Protein AF-A0A832CM43-F1 (afdb_monomer)

Radius of gyration: 10.25 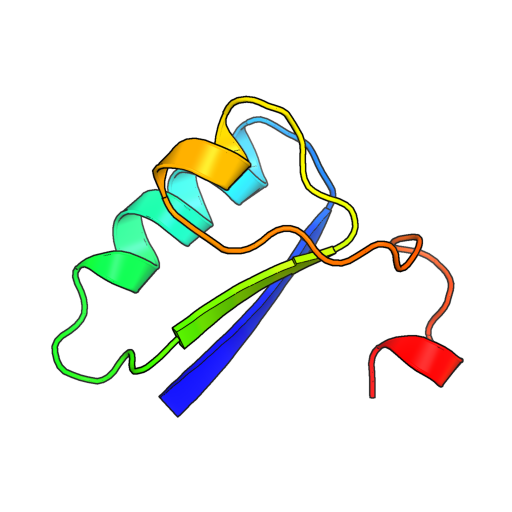Å; Cα contacts (8 Å, |Δi|>4): 105; chains: 1; bounding box: 24×19×26 Å

Solvent-accessible surface area (backbone atoms only — not comparable to full-atom values): 3110 Å² total; per-residue (Å²): 75,80,46,80,45,78,36,56,51,71,67,48,28,56,48,38,50,55,46,61,71,36,93,63,46,73,46,48,34,22,21,40,31,43,81,70,30,51,78,44,27,47,59,38,100,41,61,71,83,45,61,79,81,74,106

Secondary structure (DSSP, 8-state):
-EEEEEE-SHHHHHHHHHHTT-TT-SEEEEEE--TTHHHHSEE-S--TT-HHHH-

Sequence (55 aa):
MNILVVGSGAREHALAWKLKQSPHANRVFVAPGNAGTAEDAENVDIPAHDIARLV

pLDDT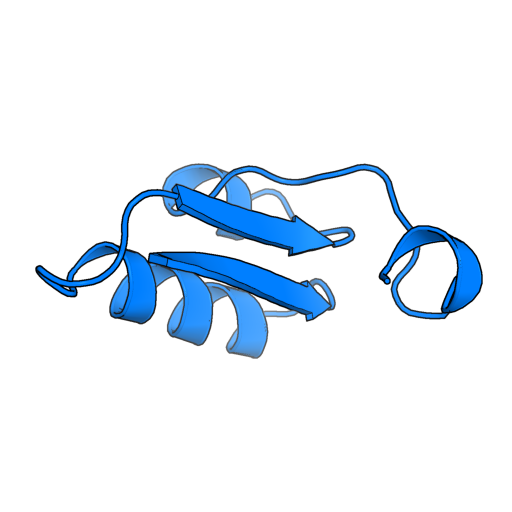: mean 98.03, std 1.34, range [88.94, 98.81]

Nearest PDB structures (foldseek):
  2yw2-assembly1_A  TM=9.557E-01  e=3.343E-06  Aquifex aeolicus
  2ys7-assembly1_A  TM=9.921E-01  e=1.023E-05  Geobacillus kaustophilus
  2yrx-assembly1_A  TM=9.931E-01  e=1.451E-05  Geobacillus kaustophilus
  2xd4-assembly1_A  TM=9.779E-01  e=2.208E-05  Bacillus subtilis
  2ip4-assembly2_B  TM=9.415E-01  e=1.929E-04  Thermus thermophilus HB8

Mean predicted aligned error: 1.73 Å

Foldseek 3Di:
DEEEQEDADPVSLVVLQVLLPDPPYDFYEYEQYDPSSVVRHHHDPHHSPNVVVVD

Structure (mmCIF, N/CA/C/O backbone):
data_AF-A0A832CM43-F1
#
_entry.id   AF-A0A832CM43-F1
#
loop_
_atom_site.group_PDB
_atom_site.id
_atom_site.type_symbol
_atom_site.label_atom_id
_atom_site.label_alt_id
_atom_site.label_comp_id
_atom_site.label_asym_id
_atom_site.label_entity_id
_atom_site.label_seq_id
_atom_site.pdbx_PDB_ins_code
_atom_site.Cartn_x
_atom_site.Cartn_y
_atom_site.Cartn_z
_atom_site.occupancy
_atom_site.B_iso_or_equiv
_atom_site.auth_seq_id
_atom_site.auth_comp_id
_atom_site.auth_asym_id
_atom_site.auth_at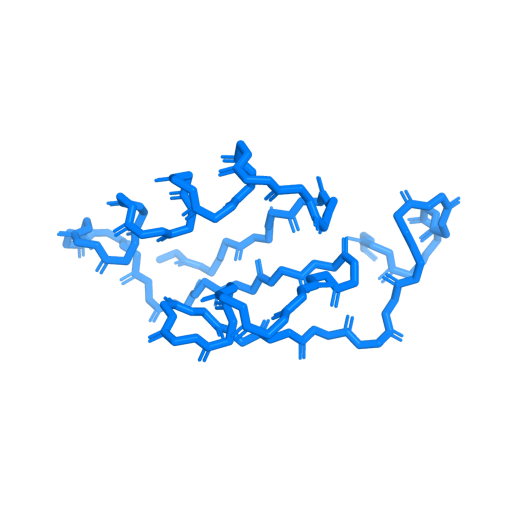om_id
_atom_site.pdbx_PDB_model_num
ATOM 1 N N . MET A 1 1 ? -13.919 -3.183 4.549 1.00 96.94 1 MET A N 1
ATOM 2 C CA . MET A 1 1 ? -13.645 -3.153 3.096 1.00 96.94 1 MET A CA 1
ATOM 3 C C . MET A 1 1 ? -12.177 -3.460 2.857 1.00 96.94 1 MET A C 1
ATOM 5 O O . MET A 1 1 ? -11.344 -2.931 3.583 1.00 96.94 1 MET A O 1
ATOM 9 N N . ASN A 1 2 ? -11.863 -4.326 1.894 1.00 97.75 2 ASN A N 1
ATOM 10 C CA . ASN A 1 2 ? -10.484 -4.532 1.442 1.00 97.75 2 ASN A CA 1
ATOM 11 C C . ASN A 1 2 ? -10.189 -3.507 0.342 1.00 97.75 2 ASN A C 1
ATOM 13 O O . ASN A 1 2 ? -11.035 -3.304 -0.527 1.00 97.75 2 ASN A O 1
ATOM 17 N N . ILE A 1 3 ? -9.046 -2.831 0.420 1.00 98.38 3 ILE A N 1
ATOM 18 C CA . ILE A 1 3 ? -8.719 -1.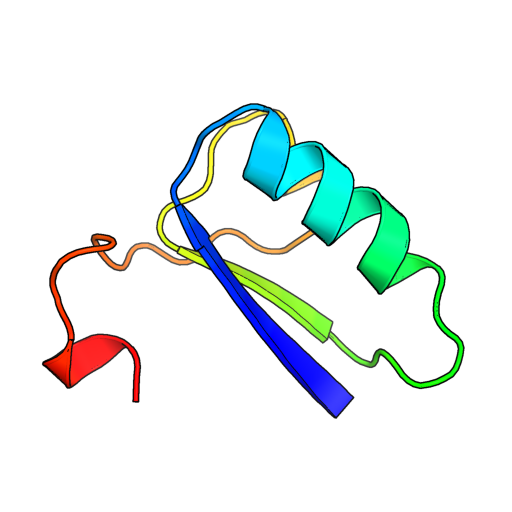677 -0.423 1.00 98.38 3 ILE A CA 1
ATOM 19 C C . ILE A 1 3 ? -7.380 -1.929 -1.104 1.00 98.38 3 ILE A C 1
ATOM 21 O O . ILE A 1 3 ? -6.422 -2.295 -0.431 1.00 98.38 3 ILE A O 1
ATOM 25 N N . LEU A 1 4 ? -7.311 -1.699 -2.413 1.00 98.44 4 LEU A N 1
ATOM 26 C CA . LEU A 1 4 ? -6.083 -1.762 -3.200 1.00 98.44 4 LEU A CA 1
ATOM 27 C C . LEU A 1 4 ? -5.706 -0.356 -3.677 1.00 98.44 4 LEU A C 1
ATOM 29 O O . LEU A 1 4 ? -6.494 0.304 -4.353 1.00 98.44 4 LEU A O 1
ATOM 33 N N . VAL A 1 5 ? -4.504 0.098 -3.328 1.00 98.50 5 VAL A N 1
ATOM 34 C CA . VAL A 1 5 ? -3.891 1.324 -3.848 1.00 98.50 5 VAL A CA 1
ATOM 35 C C . VAL A 1 5 ? -2.896 0.936 -4.940 1.00 98.50 5 VAL A C 1
ATOM 37 O O . VAL A 1 5 ? -2.055 0.065 -4.738 1.00 98.50 5 VAL A O 1
ATOM 40 N N . VAL A 1 6 ? -2.975 1.575 -6.105 1.00 98.50 6 VAL A N 1
ATOM 41 C CA . VAL A 1 6 ? -2.104 1.258 -7.246 1.00 98.50 6 VAL A CA 1
ATOM 42 C C . VAL A 1 6 ? -1.030 2.334 -7.396 1.00 98.50 6 VAL A C 1
ATOM 44 O O . VAL A 1 6 ? -1.339 3.510 -7.580 1.00 98.50 6 VAL A O 1
ATOM 47 N N . GLY A 1 7 ? 0.233 1.918 -7.319 1.00 98.38 7 GLY A N 1
ATOM 48 C CA . GLY A 1 7 ? 1.433 2.741 -7.431 1.00 98.38 7 GLY A CA 1
ATOM 49 C C . GLY A 1 7 ? 2.477 2.420 -6.354 1.00 98.38 7 GLY A C 1
ATOM 50 O O . GLY A 1 7 ? 2.341 1.478 -5.576 1.00 98.38 7 GLY A O 1
ATOM 51 N N . SER A 1 8 ? 3.562 3.191 -6.338 1.00 98.25 8 SER A N 1
ATOM 52 C CA . SER A 1 8 ? 4.720 2.975 -5.456 1.00 98.25 8 SER A CA 1
ATOM 53 C C . SER A 1 8 ? 5.412 4.281 -5.048 1.00 98.25 8 SER A C 1
ATOM 55 O O . SER A 1 8 ? 6.571 4.271 -4.637 1.00 98.25 8 SER A O 1
ATOM 57 N N . GLY A 1 9 ? 4.738 5.425 -5.179 1.00 98.44 9 GLY A N 1
ATOM 58 C CA . GLY A 1 9 ? 5.264 6.732 -4.803 1.00 98.44 9 GLY A CA 1
ATOM 59 C C . GLY A 1 9 ? 4.857 7.163 -3.393 1.00 98.44 9 GLY A C 1
ATOM 60 O O . GLY A 1 9 ? 4.104 6.494 -2.684 1.00 98.44 9 GLY A O 1
ATOM 61 N N . ALA A 1 10 ? 5.329 8.346 -2.989 1.00 98.38 10 ALA A N 1
ATOM 62 C CA . ALA A 1 10 ? 4.974 8.949 -1.701 1.00 98.38 10 ALA A CA 1
ATOM 63 C C . ALA A 1 10 ? 3.475 9.293 -1.594 1.00 98.38 10 ALA A C 1
ATOM 65 O O . ALA A 1 10 ? 2.905 9.271 -0.504 1.00 98.38 10 ALA A O 1
ATOM 66 N N . ARG A 1 11 ? 2.815 9.574 -2.727 1.00 98.62 11 ARG A N 1
ATOM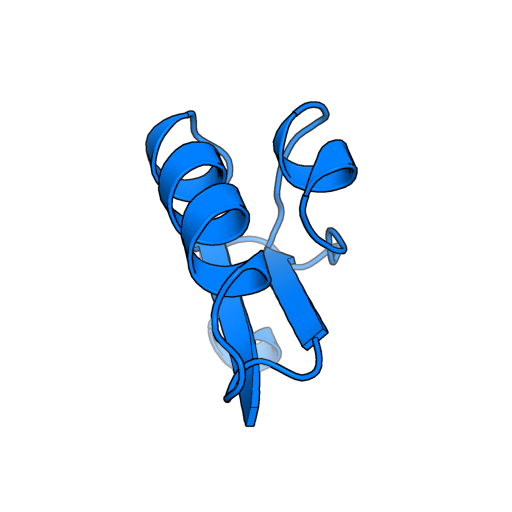 67 C CA . ARG A 1 11 ? 1.363 9.798 -2.774 1.00 98.62 11 ARG A CA 1
ATOM 68 C C . ARG A 1 11 ? 0.604 8.550 -2.334 1.00 98.62 11 ARG A C 1
ATOM 70 O O . ARG A 1 11 ? -0.315 8.651 -1.527 1.00 98.62 11 ARG A O 1
ATOM 77 N N . GLU A 1 12 ? 0.990 7.386 -2.846 1.00 98.69 12 GLU A N 1
ATOM 78 C CA . GLU A 1 12 ? 0.345 6.120 -2.499 1.00 98.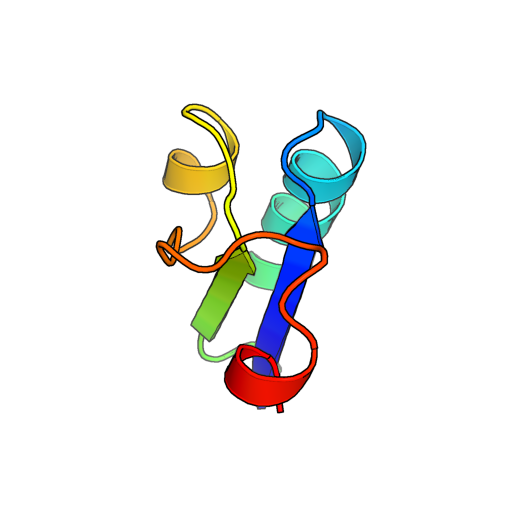69 12 GLU A CA 1
ATOM 79 C C . GLU A 1 12 ? 0.599 5.743 -1.040 1.00 98.69 12 GLU A C 1
ATOM 81 O O . GLU A 1 12 ? -0.314 5.251 -0.382 1.00 98.69 12 GLU A O 1
ATOM 86 N N . HIS A 1 13 ? 1.780 6.063 -0.501 1.00 98.75 13 HIS A N 1
ATOM 87 C CA . HIS A 1 13 ? 2.045 5.926 0.933 1.00 98.75 13 HIS A CA 1
ATOM 88 C C . HIS A 1 13 ? 1.103 6.795 1.768 1.00 98.75 13 HIS A C 1
ATOM 90 O O . HIS A 1 13 ? 0.410 6.268 2.634 1.00 98.75 13 HIS A O 1
ATOM 96 N N . ALA A 1 14 ? 0.977 8.090 1.467 1.00 98.75 14 ALA A N 1
ATOM 97 C CA . ALA A 1 14 ? 0.069 8.973 2.204 1.00 98.75 14 ALA A CA 1
ATOM 98 C C . ALA A 1 14 ? -1.397 8.496 2.153 1.00 98.75 14 ALA A C 1
ATOM 100 O O . ALA A 1 14 ? -2.118 8.570 3.153 1.00 98.75 14 ALA A O 1
ATOM 101 N N . LEU A 1 15 ? -1.835 7.967 1.004 1.00 98.75 15 LEU A N 1
ATOM 102 C CA . LEU A 1 15 ? -3.157 7.358 0.857 1.00 98.75 15 LEU A CA 1
ATOM 103 C C . LEU A 1 15 ? -3.293 6.100 1.720 1.00 98.75 15 LEU A C 1
ATOM 105 O O . LEU A 1 15 ? -4.242 6.009 2.496 1.00 98.75 15 LEU A O 1
ATOM 109 N N . ALA A 1 16 ? -2.354 5.156 1.630 1.00 98.62 16 ALA A N 1
ATOM 110 C CA . ALA A 1 16 ? -2.371 3.918 2.408 1.00 98.62 16 ALA A CA 1
ATOM 111 C C . ALA A 1 16 ? -2.376 4.190 3.923 1.00 98.62 16 ALA A C 1
ATOM 113 O O . ALA A 1 16 ? -3.238 3.674 4.640 1.00 98.62 16 ALA A O 1
ATOM 114 N N . TRP A 1 17 ? -1.499 5.091 4.380 1.00 98.50 17 TRP A N 1
ATOM 115 C CA . TRP A 1 17 ? -1.427 5.571 5.761 1.00 98.50 17 TRP A CA 1
ATOM 116 C C . TRP A 1 17 ? -2.773 6.100 6.257 1.00 98.50 17 TRP A C 1
ATOM 118 O O . TRP A 1 17 ? -3.214 5.767 7.363 1.00 98.50 17 TRP A O 1
ATOM 128 N N . LYS A 1 18 ? -3.466 6.908 5.441 1.00 98.56 18 LYS A N 1
ATOM 129 C CA . LYS A 1 18 ? -4.754 7.468 5.853 1.00 98.56 18 LYS A CA 1
ATOM 130 C C . LYS A 1 18 ? -5.885 6.443 5.795 1.00 98.56 18 LYS A C 1
ATOM 132 O O . LYS A 1 18 ? -6.739 6.438 6.680 1.00 98.56 18 LYS A O 1
ATOM 137 N N . LEU A 1 19 ? -5.888 5.570 4.789 1.00 98.44 19 LEU A N 1
ATOM 138 C CA . LEU A 1 19 ? -6.904 4.530 4.612 1.00 98.44 19 LEU A CA 1
ATOM 139 C C . LEU A 1 19 ? -6.880 3.507 5.755 1.00 98.44 19 LEU A C 1
ATOM 141 O O . LEU A 1 19 ? -7.951 3.141 6.236 1.00 98.44 19 LEU A O 1
ATOM 145 N N . LYS A 1 20 ? -5.695 3.120 6.254 1.00 97.75 20 LYS A N 1
ATOM 146 C CA . LYS A 1 20 ? -5.532 2.207 7.405 1.00 97.75 20 LYS A CA 1
ATOM 147 C C . LYS A 1 20 ? -6.213 2.705 8.687 1.00 97.75 20 LYS A C 1
ATOM 149 O O . LYS A 1 20 ? -6.578 1.900 9.534 1.00 97.75 20 LYS A O 1
ATOM 154 N N . GLN A 1 21 ? -6.414 4.016 8.833 1.00 98.19 21 GLN A N 1
ATOM 155 C CA . GLN A 1 21 ? -7.071 4.614 10.004 1.00 98.19 21 GLN A CA 1
ATOM 156 C C . GLN A 1 21 ? -8.606 4.572 9.933 1.00 98.19 21 GLN A C 1
ATOM 158 O O . GLN A 1 21 ? -9.273 4.906 10.911 1.00 98.19 21 GLN A O 1
ATOM 163 N N . SER A 1 22 ? -9.188 4.236 8.779 1.00 98.38 22 SER A N 1
ATOM 164 C CA . SER A 1 22 ? -10.641 4.216 8.619 1.00 98.38 22 SER A CA 1
ATOM 165 C C . SER A 1 22 ? -11.254 3.024 9.361 1.00 98.38 22 SER A C 1
ATOM 167 O O . SER A 1 22 ? -10.834 1.895 9.109 1.00 98.38 22 SER A O 1
ATOM 169 N N . PRO A 1 23 ? -12.320 3.209 10.167 1.00 97.81 23 PRO A N 1
ATOM 170 C CA . PRO A 1 23 ? -13.027 2.089 10.798 1.00 97.81 23 PRO A CA 1
ATOM 171 C C . PRO A 1 23 ? -13.722 1.174 9.776 1.00 97.81 23 PRO A C 1
ATOM 173 O O . PRO A 1 23 ? -14.159 0.077 10.110 1.00 97.81 23 PRO A O 1
ATOM 176 N N . HIS A 1 24 ? -13.834 1.612 8.518 1.00 97.88 24 HIS A N 1
ATOM 177 C CA . HIS A 1 24 ? -14.391 0.818 7.428 1.00 97.88 24 HIS A CA 1
ATOM 178 C C . HIS A 1 24 ? -13.323 0.040 6.642 1.00 97.88 24 HIS A C 1
ATOM 180 O O . HIS A 1 24 ? -13.681 -0.815 5.824 1.00 97.88 24 HIS A O 1
ATOM 186 N N . ALA A 1 25 ? -12.030 0.312 6.849 1.00 97.88 25 ALA A N 1
ATOM 187 C CA . ALA A 1 25 ? -10.941 -0.415 6.205 1.00 97.88 25 ALA A CA 1
ATOM 188 C C . ALA A 1 25 ? -10.626 -1.697 6.989 1.00 97.88 25 ALA A C 1
ATOM 190 O O . ALA A 1 25 ? -10.381 -1.660 8.186 1.00 97.88 25 ALA A O 1
ATOM 191 N N . ASN A 1 26 ? -10.650 -2.839 6.302 1.00 97.69 26 ASN A N 1
ATOM 192 C CA . ASN A 1 26 ? -10.266 -4.130 6.877 1.00 97.69 26 ASN A CA 1
ATOM 193 C C . ASN A 1 26 ? -8.798 -4.438 6.563 1.00 97.69 26 ASN A C 1
ATOM 195 O O . ASN A 1 26 ? -8.000 -4.683 7.458 1.00 97.69 26 ASN A O 1
ATOM 199 N N . ARG A 1 27 ? -8.434 -4.390 5.276 1.00 97.81 27 ARG A N 1
ATOM 200 C CA . ARG A 1 27 ? -7.056 -4.543 4.794 1.00 97.81 27 ARG A CA 1
ATOM 201 C C . ARG A 1 27 ? -6.775 -3.501 3.723 1.00 97.81 27 ARG A C 1
ATOM 203 O O . ARG A 1 27 ? -7.650 -3.224 2.900 1.00 97.81 27 ARG A O 1
AT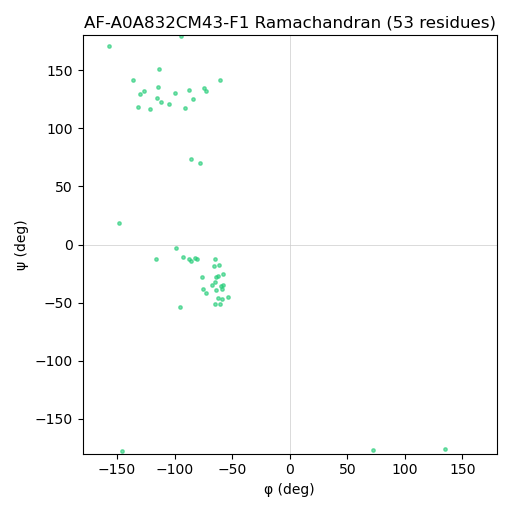OM 210 N N . VAL A 1 28 ? -5.566 -2.952 3.741 1.00 98.62 28 VAL A N 1
ATOM 211 C CA . VAL A 1 28 ? -5.049 -2.046 2.714 1.00 98.62 28 VAL A CA 1
ATOM 212 C C . VAL A 1 28 ? -3.871 -2.738 2.043 1.00 98.62 28 VAL A C 1
ATOM 214 O O . VAL A 1 28 ? -2.948 -3.181 2.724 1.00 98.62 28 VAL A O 1
ATOM 217 N N . PHE A 1 29 ? -3.931 -2.834 0.722 1.00 98.69 29 PHE A N 1
ATOM 218 C CA . PHE A 1 29 ? -2.888 -3.380 -0.133 1.00 98.69 29 PHE A CA 1
ATOM 219 C C . PHE A 1 29 ? -2.311 -2.274 -1.015 1.00 98.69 29 PHE A C 1
ATOM 221 O O . PHE A 1 29 ? -3.038 -1.342 -1.376 1.00 98.69 29 PHE A O 1
ATOM 228 N N . VAL A 1 30 ? -1.043 -2.390 -1.408 1.00 98.81 30 VAL A N 1
ATOM 229 C CA . VAL A 1 30 ? -0.410 -1.491 -2.384 1.00 98.81 30 VAL A CA 1
ATOM 230 C C . VAL A 1 30 ? 0.300 -2.294 -3.472 1.00 98.81 30 VAL A C 1
ATOM 232 O O . VAL A 1 30 ? 1.086 -3.185 -3.171 1.00 98.81 30 VAL A O 1
ATOM 235 N N . ALA A 1 31 ? 0.034 -1.980 -4.740 1.00 98.62 31 ALA A N 1
ATOM 236 C CA . ALA A 1 31 ? 0.604 -2.673 -5.898 1.00 98.62 31 ALA A CA 1
ATOM 237 C C . ALA A 1 31 ? 1.398 -1.707 -6.805 1.00 98.62 31 ALA A C 1
ATOM 239 O O . ALA A 1 31 ? 0.785 -0.805 -7.381 1.00 98.62 31 ALA A O 1
ATOM 240 N N . PRO A 1 32 ? 2.727 -1.857 -6.989 1.00 98.56 32 PRO A N 1
ATOM 241 C CA . PRO A 1 32 ? 3.606 -2.810 -6.304 1.00 98.56 32 PRO A CA 1
ATOM 242 C C . PRO A 1 32 ? 4.035 -2.346 -4.899 1.00 98.56 32 PRO A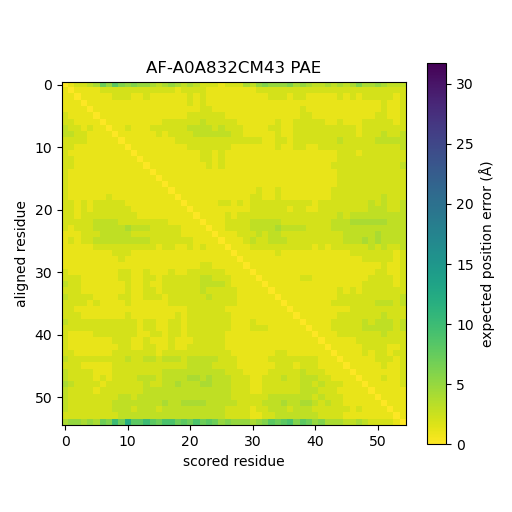 C 1
ATOM 244 O O . PRO A 1 32 ? 4.594 -3.124 -4.132 1.00 98.56 32 PRO A O 1
ATOM 247 N N . GLY A 1 33 ? 3.803 -1.074 -4.555 1.00 98.44 33 GLY A N 1
ATOM 248 C CA . GLY A 1 33 ? 4.279 -0.487 -3.304 1.00 98.44 33 GLY A CA 1
ATOM 249 C C . GLY A 1 33 ? 5.793 -0.240 -3.261 1.00 98.44 33 GLY A C 1
ATOM 250 O O . GLY A 1 33 ? 6.512 -0.388 -4.250 1.00 98.44 33 GLY A O 1
ATOM 251 N N . ASN A 1 34 ? 6.267 0.225 -2.109 1.00 98.44 34 ASN A N 1
ATOM 252 C CA . ASN A 1 34 ? 7.667 0.498 -1.788 1.00 98.44 34 ASN A CA 1
ATOM 253 C C . ASN A 1 34 ? 7.948 0.197 -0.296 1.00 98.44 34 ASN A C 1
ATOM 255 O O . ASN A 1 34 ? 7.065 -0.251 0.433 1.00 98.44 34 ASN A O 1
ATOM 259 N N . ALA A 1 35 ? 9.171 0.445 0.181 1.00 98.38 35 ALA A N 1
ATOM 260 C CA . ALA A 1 35 ? 9.528 0.193 1.582 1.00 98.38 35 ALA A CA 1
ATOM 261 C C . ALA A 1 35 ? 8.677 0.987 2.596 1.00 98.38 35 ALA A C 1
ATOM 263 O O . ALA A 1 35 ? 8.336 0.450 3.641 1.00 98.38 35 ALA A O 1
ATOM 264 N N . GLY A 1 36 ? 8.294 2.228 2.279 1.00 98.12 36 GLY A N 1
ATOM 265 C CA . GLY A 1 36 ? 7.453 3.055 3.149 1.00 98.12 36 GLY A CA 1
ATOM 266 C C . GLY A 1 36 ? 5.997 2.591 3.190 1.00 98.12 36 GLY A C 1
ATOM 267 O O . GLY A 1 36 ? 5.415 2.483 4.264 1.00 98.12 36 GLY A O 1
ATOM 268 N N . THR A 1 37 ? 5.407 2.216 2.049 1.00 98.62 37 THR A N 1
ATOM 269 C CA . THR A 1 37 ? 4.031 1.691 2.030 1.00 98.62 37 THR A CA 1
ATOM 270 C C . THR A 1 37 ? 3.899 0.391 2.820 1.00 98.62 37 THR A C 1
ATOM 272 O O . THR A 1 37 ? 2.828 0.140 3.361 1.00 98.62 37 THR A O 1
ATOM 275 N N . ALA A 1 38 ? 4.975 -0.395 2.942 1.00 98.50 38 ALA A N 1
ATOM 276 C CA . ALA A 1 38 ? 5.001 -1.625 3.734 1.00 98.50 38 ALA A CA 1
ATOM 277 C C . ALA A 1 38 ? 4.833 -1.397 5.252 1.00 98.50 38 ALA A C 1
ATOM 279 O O . ALA A 1 38 ? 4.492 -2.330 5.976 1.00 98.50 38 ALA A O 1
ATOM 280 N N . GLU A 1 39 ? 5.049 -0.175 5.752 1.00 98.06 39 GLU A N 1
ATOM 281 C CA . GLU A 1 39 ? 4.810 0.171 7.163 1.00 98.06 39 GLU A CA 1
ATOM 282 C C . GLU A 1 39 ? 3.305 0.344 7.465 1.00 98.06 39 GLU A C 1
ATOM 284 O O . GLU A 1 39 ? 2.825 0.098 8.580 1.00 98.06 39 GLU A O 1
ATOM 289 N N . ASP A 1 40 ? 2.531 0.733 6.449 1.00 97.88 40 ASP A N 1
ATOM 290 C CA . ASP A 1 40 ? 1.122 1.111 6.574 1.00 97.88 40 ASP A CA 1
ATOM 291 C C . ASP A 1 40 ? 0.147 0.197 5.827 1.00 97.88 40 ASP A C 1
ATOM 293 O O . ASP A 1 40 ? -1.059 0.265 6.061 1.00 97.88 40 ASP A O 1
ATOM 297 N N . ALA A 1 41 ? 0.634 -0.669 4.949 1.00 98.38 41 ALA A N 1
ATOM 298 C CA . ALA A 1 41 ? -0.174 -1.548 4.122 1.00 98.38 41 ALA A CA 1
ATOM 299 C C . ALA A 1 41 ? 0.628 -2.774 3.669 1.00 98.38 41 ALA A C 1
ATOM 301 O O . ALA A 1 41 ? 1.838 -2.865 3.855 1.00 98.38 41 ALA A O 1
ATOM 302 N N . GLU A 1 42 ? -0.059 -3.736 3.062 1.00 98.56 42 GLU A N 1
ATOM 303 C CA . GLU A 1 42 ? 0.574 -4.921 2.494 1.00 98.56 42 GLU A CA 1
ATOM 304 C C . GLU A 1 42 ? 0.933 -4.689 1.029 1.00 98.56 42 GLU A C 1
ATOM 306 O O . GLU A 1 42 ? 0.058 -4.489 0.184 1.00 98.56 42 GLU A O 1
ATOM 311 N N . ASN A 1 43 ? 2.223 -4.735 0.710 1.00 98.69 43 ASN A N 1
ATOM 312 C CA . ASN A 1 43 ? 2.648 -4.674 -0.681 1.00 98.69 43 ASN A CA 1
ATOM 313 C C . ASN A 1 43 ? 2.374 -6.006 -1.380 1.00 98.69 43 ASN A C 1
ATOM 315 O O . ASN A 1 43 ? 2.703 -7.070 -0.855 1.00 98.69 43 ASN A O 1
ATOM 319 N N . VAL A 1 44 ? 1.820 -5.939 -2.587 1.00 98.44 44 VAL A N 1
ATOM 320 C CA . VAL A 1 44 ? 1.608 -7.100 -3.452 1.00 98.44 44 VAL A CA 1
ATOM 321 C C . VAL A 1 44 ? 2.469 -6.971 -4.699 1.00 98.44 44 VAL A C 1
ATOM 323 O O . VAL A 1 44 ? 2.533 -5.905 -5.309 1.00 98.44 44 VAL A O 1
ATOM 326 N N . ASP A 1 45 ? 3.122 -8.064 -5.093 1.00 98.00 45 ASP A N 1
ATOM 327 C CA . ASP A 1 45 ? 3.996 -8.107 -6.271 1.00 98.00 45 ASP A CA 1
ATOM 328 C C . ASP A 1 45 ? 3.177 -8.190 -7.573 1.00 98.00 45 ASP A C 1
ATOM 330 O O . ASP A 1 45 ? 3.056 -9.227 -8.241 1.00 98.00 45 ASP A O 1
ATOM 334 N N . ILE A 1 46 ? 2.512 -7.073 -7.870 1.00 98.38 46 ILE A N 1
ATOM 335 C CA . ILE A 1 46 ? 1.716 -6.837 -9.069 1.00 98.38 46 ILE A CA 1
ATOM 336 C C . ILE A 1 46 ? 2.147 -5.478 -9.638 1.00 98.38 46 ILE A C 1
ATOM 338 O O . ILE A 1 46 ? 1.990 -4.452 -8.967 1.00 98.38 46 ILE A O 1
ATOM 342 N N . PRO A 1 47 ? 2.692 -5.431 -10.865 1.00 97.88 47 PRO A N 1
ATOM 343 C CA . PRO A 1 47 ? 3.025 -4.171 -11.515 1.00 97.88 47 PRO A CA 1
ATOM 344 C C . PRO A 1 47 ? 1.785 -3.291 -11.710 1.00 97.88 47 PRO A C 1
ATOM 346 O O . PRO A 1 47 ? 0.730 -3.769 -12.112 1.00 97.88 47 PRO A O 1
ATOM 349 N N . ALA A 1 48 ? 1.928 -1.976 -11.526 1.00 97.44 48 ALA A N 1
ATOM 350 C CA . ALA A 1 48 ? 0.811 -1.027 -11.631 1.00 97.44 48 ALA A CA 1
ATOM 351 C C . ALA A 1 48 ? 0.135 -0.976 -13.020 1.00 97.44 48 ALA A C 1
ATOM 353 O O . ALA A 1 48 ? -0.971 -0.459 -13.147 1.00 97.44 48 ALA A O 1
ATOM 354 N N . HIS A 1 49 ? 0.802 -1.484 -14.060 1.00 97.44 49 HIS A N 1
ATOM 355 C CA . HIS A 1 49 ? 0.283 -1.553 -15.428 1.00 97.44 49 HIS A CA 1
ATOM 356 C C . HIS A 1 49 ? -0.284 -2.936 -15.797 1.00 97.44 49 HIS A C 1
ATOM 358 O O . HIS A 1 49 ? -0.804 -3.098 -16.900 1.00 97.44 49 HIS A O 1
ATOM 364 N N . ASP A 1 50 ? -0.208 -3.927 -14.904 1.00 98.06 50 ASP A N 1
ATOM 365 C CA . ASP A 1 50 ? -0.774 -5.261 -15.117 1.00 98.06 50 ASP A CA 1
ATOM 366 C C . ASP A 1 50 ? -2.255 -5.283 -14.712 1.00 98.06 50 ASP A C 1
ATOM 368 O O . ASP A 1 50 ? -2.647 -5.803 -13.667 1.00 98.06 50 ASP A O 1
ATOM 372 N N . ILE A 1 51 ? -3.091 -4.659 -15.546 1.00 97.12 51 ILE A N 1
ATOM 373 C CA . ILE A 1 51 ? -4.524 -4.480 -15.270 1.00 97.12 51 ILE A CA 1
ATOM 374 C C . ILE A 1 51 ? -5.232 -5.820 -15.052 1.00 97.12 51 ILE A C 1
ATOM 376 O O . ILE A 1 51 ? -6.116 -5.901 -14.208 1.00 97.12 51 ILE A O 1
ATOM 380 N N . ALA A 1 52 ? -4.821 -6.872 -15.765 1.00 97.62 52 ALA A N 1
ATOM 381 C CA . ALA A 1 52 ? -5.440 -8.189 -15.666 1.00 97.62 52 ALA A CA 1
ATOM 382 C C . ALA A 1 52 ? -5.255 -8.831 -14.284 1.00 97.62 52 ALA A C 1
ATOM 384 O O . ALA A 1 52 ? -6.133 -9.559 -13.836 1.00 97.62 52 ALA A O 1
ATOM 385 N N . ARG A 1 53 ? -4.134 -8.566 -13.602 1.00 97.56 53 ARG A N 1
ATOM 386 C CA . AR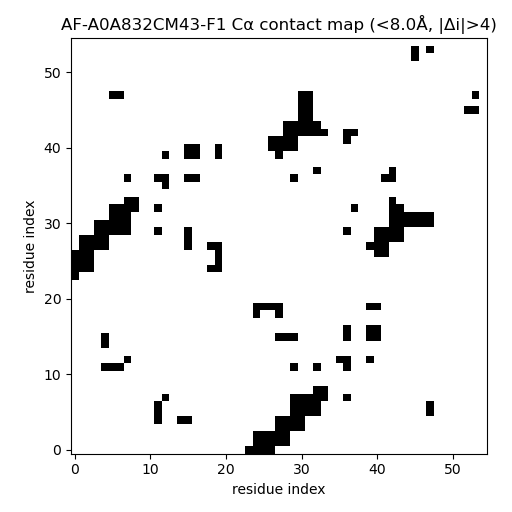G A 1 53 ? -3.883 -9.064 -12.241 1.00 97.56 53 ARG A CA 1
ATOM 387 C C . ARG A 1 53 ? -4.420 -8.145 -11.139 1.00 97.56 53 ARG A C 1
ATOM 389 O O . ARG A 1 53 ? -4.439 -8.563 -9.985 1.00 97.56 53 ARG A O 1
ATOM 396 N N . LEU A 1 54 ? -4.813 -6.911 -11.465 1.00 96.12 54 LEU A N 1
ATOM 397 C CA . LEU A 1 54 ? -5.316 -5.921 -10.502 1.00 96.12 54 LEU A CA 1
ATOM 398 C C . LEU A 1 54 ? -6.827 -6.029 -10.219 1.00 96.12 54 LEU A C 1
ATOM 400 O O . LEU A 1 54 ? -7.283 -5.405 -9.258 1.00 96.12 54 LEU A O 1
ATOM 404 N N . VAL A 1 55 ? -7.590 -6.768 -11.035 1.00 88.94 55 VAL A N 1
ATOM 405 C CA . VAL A 1 55 ? -9.063 -6.884 -10.951 1.00 88.94 55 VAL A CA 1
ATOM 406 C C . VAL A 1 55 ? -9.550 -8.301 -10.690 1.00 88.94 55 VAL A C 1
ATOM 408 O O . VAL A 1 55 ? -8.885 -9.257 -11.143 1.00 88.94 55 VAL A O 1
#